Protein AF-A0A7W7ZKZ7-F1 (afdb_monomer_lite)

Foldseek 3Di:
DADEQEDDDDDDPDPPDDDDDDVVQLVVDDVSCSNVQSVCVVVVHGDDPPHHYPVCVVVVVVVVCVVCVVVPPDPVVPVPD

Radius of gyration: 16.87 Å; chains: 1; bounding box: 32×32×44 Å

Organism: NCBI:txid474949

Secondary structure (DSSP, 8-state):
---EE-------SSTTPPP---HHHHTTS-GGGHHHHHHHHHTT----S--EETT-HHHHHHHHHHHHGGGSS--TTSS--

pLDDT: mean 85.06, std 13.92, range [38.38, 96.88]

Sequence (81 aa):
MKAIYERDTLNPTIPGTTLDVDSEKLAKFRAPCQFVAYDISLGDRSMTPDLYGDDQPARVDALYKRAFDWLGPSPISLLDK

Structure (mmCIF, N/CA/C/O backbone):
data_AF-A0A7W7ZKZ7-F1
#
_entry.id   AF-A0A7W7ZKZ7-F1
#
loop_
_atom_site.group_PDB
_atom_site.id
_atom_site.type_symbol
_atom_site.label_atom_id
_atom_site.label_alt_id
_atom_site.label_comp_id
_atom_site.label_asym_id
_atom_site.label_entity_id
_atom_site.label_seq_id
_atom_site.pdbx_PDB_ins_code
_atom_site.Cartn_x
_atom_site.Cartn_y
_atom_site.Cartn_z
_atom_site.occupancy
_atom_site.B_iso_or_equiv
_atom_site.auth_seq_id
_atom_site.auth_comp_id
_atom_site.auth_asym_id
_atom_site.auth_atom_id
_atom_site.pdbx_PDB_model_num
ATOM 1 N N . MET A 1 1 ? -3.232 -7.839 -13.249 1.00 49.47 1 MET A N 1
ATOM 2 C CA . MET A 1 1 ? -3.112 -6.377 -13.448 1.00 49.47 1 MET A CA 1
ATOM 3 C C . MET A 1 1 ? -1.639 -6.010 -13.322 1.00 49.47 1 MET A C 1
ATOM 5 O O . MET A 1 1 ? -1.015 -6.513 -12.400 1.00 49.47 1 MET A O 1
ATOM 9 N N . LYS A 1 2 ? -1.059 -5.237 -14.250 1.00 68.50 2 LYS A N 1
ATOM 10 C CA . LYS A 1 2 ? 0.313 -4.714 -14.115 1.00 68.50 2 LYS A CA 1
ATOM 11 C C . LYS A 1 2 ? 0.202 -3.235 -13.764 1.00 68.50 2 LYS A C 1
ATOM 13 O O . LYS A 1 2 ? 0.044 -2.414 -14.657 1.00 68.50 2 LYS A O 1
ATOM 18 N N . ALA A 1 3 ? 0.177 -2.944 -12.473 1.00 78.56 3 ALA A N 1
ATOM 19 C CA . ALA A 1 3 ? 0.209 -1.591 -11.938 1.00 78.56 3 ALA A CA 1
ATOM 20 C C . ALA A 1 3 ? 1.473 -1.444 -11.088 1.00 78.56 3 ALA A C 1
ATOM 22 O O . ALA A 1 3 ? 1.939 -2.432 -10.513 1.00 78.56 3 ALA A O 1
ATOM 23 N N . ILE A 1 4 ? 2.014 -0.231 -11.045 1.00 85.12 4 ILE A N 1
ATOM 24 C CA . ILE A 1 4 ? 3.090 0.153 -10.134 1.00 85.12 4 ILE A CA 1
ATOM 25 C C . ILE A 1 4 ? 2.421 0.936 -9.010 1.00 85.12 4 ILE A C 1
ATOM 27 O O . ILE A 1 4 ? 1.670 1.874 -9.275 1.00 85.12 4 ILE A O 1
ATOM 31 N N . TYR A 1 5 ? 2.633 0.502 -7.772 1.00 86.06 5 TYR A N 1
ATOM 32 C CA . TYR A 1 5 ? 2.114 1.200 -6.604 1.00 86.06 5 TYR A CA 1
ATOM 33 C C . TYR A 1 5 ? 3.157 2.201 -6.099 1.00 86.06 5 TYR A C 1
ATOM 35 O O . TYR A 1 5 ? 4.251 1.802 -5.710 1.00 86.06 5 TYR A O 1
ATOM 43 N N . GLU A 1 6 ? 2.812 3.487 -6.140 1.00 79.44 6 GLU A N 1
ATOM 44 C CA . GLU A 1 6 ? 3.718 4.602 -5.797 1.00 79.44 6 GLU A CA 1
ATOM 45 C C . GLU A 1 6 ? 3.195 5.455 -4.634 1.00 79.44 6 GLU A C 1
ATOM 47 O O . GLU A 1 6 ? 3.949 6.145 -3.958 1.00 79.44 6 GLU A O 1
ATOM 52 N N . ARG A 1 7 ? 1.879 5.442 -4.399 1.00 81.69 7 ARG A N 1
ATOM 53 C CA . ARG A 1 7 ? 1.244 6.193 -3.319 1.00 81.69 7 ARG A CA 1
ATOM 54 C C . ARG A 1 7 ? 0.165 5.352 -2.671 1.00 81.69 7 ARG A C 1
ATOM 56 O O . ARG A 1 7 ? -0.783 4.937 -3.333 1.00 81.69 7 ARG A O 1
ATOM 63 N N . ASP A 1 8 ? 0.282 5.204 -1.362 1.00 87.50 8 ASP A N 1
ATOM 64 C CA . ASP A 1 8 ? -0.629 4.406 -0.560 1.00 87.50 8 ASP A CA 1
ATOM 65 C C . ASP A 1 8 ? -1.030 5.196 0.689 1.00 87.50 8 ASP A C 1
ATOM 67 O O . ASP A 1 8 ? -0.297 5.304 1.667 1.00 87.50 8 ASP A O 1
ATOM 71 N N . THR A 1 9 ? -2.184 5.860 0.607 1.00 90.25 9 THR A N 1
ATOM 72 C CA . THR A 1 9 ? -2.718 6.708 1.681 1.00 90.25 9 THR A CA 1
ATOM 73 C C . THR A 1 9 ? -4.207 6.457 1.845 1.00 90.25 9 THR A C 1
ATOM 75 O O . THR A 1 9 ? -4.937 6.520 0.854 1.00 90.25 9 THR A O 1
ATOM 78 N N . LEU A 1 10 ? -4.666 6.267 3.082 1.00 90.62 10 LEU A N 1
ATOM 79 C CA . LEU A 1 10 ? -6.084 6.159 3.422 1.00 90.62 10 LEU A CA 1
ATOM 80 C C . LEU A 1 10 ? -6.579 7.478 4.030 1.00 90.62 10 LEU A C 1
ATOM 82 O O . LEU A 1 10 ? -6.040 7.936 5.034 1.00 90.62 10 LEU A O 1
ATOM 86 N N . ASN A 1 11 ? -7.594 8.096 3.422 1.00 91.88 11 ASN A N 1
ATOM 87 C CA . ASN A 1 11 ? -8.147 9.374 3.879 1.00 91.88 11 ASN A CA 1
ATOM 88 C C . ASN A 1 11 ? -9.658 9.250 4.116 1.00 91.88 11 ASN A C 1
ATOM 90 O O . ASN A 1 11 ? -10.354 8.716 3.246 1.00 91.88 11 ASN A O 1
ATOM 94 N N . PRO A 1 12 ? -10.193 9.762 5.239 1.00 93.50 12 PRO A N 1
ATOM 95 C CA . PRO A 1 12 ? -11.631 9.792 5.457 1.00 93.50 12 PRO A CA 1
ATOM 96 C C . PRO A 1 12 ? -12.293 10.762 4.474 1.00 93.50 12 PRO A C 1
ATOM 98 O O . PRO A 1 12 ? -11.842 11.891 4.291 1.00 93.50 12 PRO A O 1
ATOM 101 N N . THR A 1 13 ? -13.392 10.337 3.853 1.00 94.81 13 THR A N 1
ATOM 102 C CA . THR A 1 13 ? -14.175 11.206 2.957 1.00 94.81 13 THR A CA 1
ATOM 103 C C . THR A 1 13 ? -14.993 12.240 3.731 1.00 94.81 13 THR A C 1
ATOM 105 O O . THR A 1 13 ? -15.218 13.342 3.238 1.00 94.81 13 THR A O 1
ATOM 108 N N . ILE A 1 14 ? -15.443 11.896 4.940 1.00 95.88 14 ILE A N 1
ATOM 109 C CA . ILE A 1 14 ? -16.233 12.781 5.799 1.00 95.88 14 ILE A CA 1
ATOM 110 C C . ILE A 1 14 ? -15.278 13.503 6.765 1.00 95.88 14 ILE A C 1
ATOM 112 O O . ILE A 1 14 ? -14.564 12.843 7.527 1.00 95.88 14 ILE A O 1
ATOM 116 N N . PRO A 1 15 ? -15.237 14.849 6.762 1.00 94.56 15 PRO A N 1
ATOM 117 C CA . PRO A 1 15 ? -14.416 15.602 7.703 1.00 94.56 15 PRO A CA 1
ATOM 118 C C . PRO A 1 15 ? -14.779 15.296 9.159 1.00 94.56 15 PRO A C 1
ATOM 12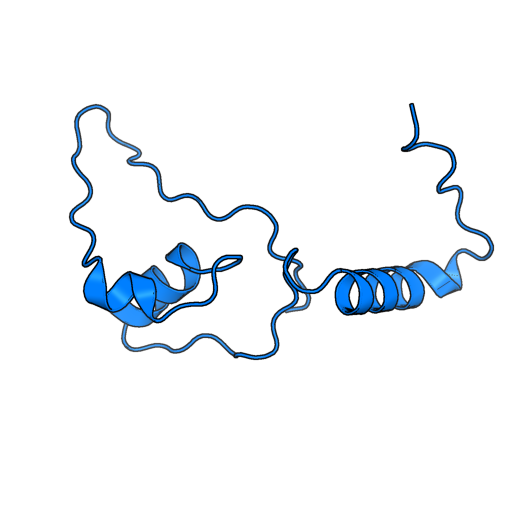0 O O . PRO A 1 15 ? -15.952 15.204 9.513 1.00 94.56 15 PRO A O 1
ATOM 123 N N . GLY A 1 16 ? -13.763 15.165 10.010 1.00 95.06 16 GLY A N 1
ATOM 124 C CA . GLY A 1 16 ? -13.941 14.828 11.425 1.00 95.06 16 GLY A CA 1
ATOM 125 C C . GLY A 1 16 ? -14.129 13.334 11.703 1.00 95.06 16 GLY A C 1
ATOM 126 O O . GLY A 1 16 ? -14.157 12.944 12.866 1.00 95.06 16 GLY A O 1
ATOM 127 N N . THR A 1 17 ? -14.210 12.483 10.676 1.00 96.88 17 THR A N 1
ATOM 128 C CA . THR A 1 17 ? -14.195 11.030 10.868 1.00 96.88 17 THR A CA 1
ATOM 129 C C . THR A 1 17 ? -12.804 10.555 11.273 1.00 96.88 17 THR A C 1
ATOM 131 O O . THR A 1 17 ? -11.822 10.786 10.568 1.00 96.88 17 THR A O 1
ATOM 134 N N . THR A 1 18 ? -12.735 9.831 12.388 1.00 94.31 18 THR A N 1
ATOM 135 C CA . THR A 1 18 ? -11.564 9.039 12.769 1.00 94.31 18 THR A CA 1
ATOM 136 C C . THR A 1 18 ? -11.646 7.676 12.093 1.00 94.31 18 THR A C 1
ATOM 138 O O . THR A 1 18 ? -12.656 6.986 12.210 1.00 94.31 18 THR A O 1
ATOM 141 N N . LEU A 1 19 ? -10.590 7.295 11.377 1.00 91.38 19 LEU A N 1
ATOM 142 C CA . LEU A 1 19 ? -10.457 5.948 10.832 1.00 91.38 19 LEU A CA 1
ATOM 143 C C . LEU A 1 19 ? -9.911 5.027 11.924 1.00 91.38 19 LEU A C 1
ATOM 145 O O . LEU A 1 19 ? -8.822 5.274 12.439 1.00 91.38 19 LEU A O 1
ATOM 149 N N . ASP A 1 20 ? -10.662 3.984 12.262 1.00 92.38 20 ASP A N 1
ATOM 150 C CA . ASP A 1 20 ? -10.197 2.930 13.160 1.00 92.38 20 ASP A CA 1
ATOM 151 C C . ASP A 1 20 ? -9.409 1.898 12.346 1.00 92.38 20 ASP A C 1
ATOM 153 O O . ASP A 1 20 ? -9.981 1.114 11.586 1.00 92.38 20 ASP A O 1
ATOM 157 N N . VAL A 1 21 ? -8.081 1.973 12.426 1.00 93.44 21 VAL A N 1
ATOM 158 C CA . VAL A 1 21 ? -7.166 1.105 11.681 1.00 93.44 21 VAL A CA 1
ATOM 159 C C . VAL A 1 21 ? -6.379 0.261 12.671 1.00 93.44 21 VAL A C 1
ATOM 161 O O . VAL A 1 21 ? -5.609 0.784 13.475 1.00 93.44 21 VAL A O 1
ATOM 164 N N . ASP A 1 22 ? -6.528 -1.056 12.561 1.00 95.31 22 ASP A N 1
ATOM 165 C CA . ASP A 1 22 ? -5.711 -2.027 13.292 1.00 95.31 22 ASP A CA 1
ATOM 166 C C . ASP A 1 22 ? -4.255 -1.953 12.804 1.00 95.31 22 ASP A C 1
ATOM 168 O O . ASP A 1 22 ? -3.896 -2.479 11.743 1.00 95.31 22 ASP A O 1
ATOM 172 N N . SER A 1 23 ? -3.417 -1.273 13.587 1.00 93.88 23 SER A N 1
ATOM 173 C CA . SER A 1 23 ? -2.011 -1.019 13.276 1.00 93.88 23 SER A CA 1
ATOM 174 C C . SER A 1 23 ? -1.156 -2.287 13.293 1.00 93.88 23 SER A C 1
ATOM 176 O O . SER A 1 23 ? -0.227 -2.405 12.490 1.00 93.88 23 SER A O 1
ATOM 178 N N . GLU A 1 24 ? -1.484 -3.265 14.141 1.00 96.19 24 GLU A N 1
ATOM 179 C CA . GLU A 1 24 ? -0.765 -4.540 14.215 1.00 96.19 24 GLU A CA 1
ATOM 180 C C . GLU A 1 24 ? -1.020 -5.388 12.969 1.00 96.19 24 GLU A C 1
ATOM 182 O O . GLU A 1 24 ? -0.107 -6.033 12.440 1.00 96.19 24 GLU A O 1
ATOM 187 N N . LYS A 1 25 ? -2.256 -5.380 12.459 1.00 94.31 25 LYS A N 1
ATOM 188 C CA . LYS A 1 25 ? -2.586 -6.021 11.183 1.00 94.31 25 LYS A CA 1
ATOM 189 C C . LYS A 1 25 ? -1.977 -5.256 10.007 1.00 94.31 25 LYS A C 1
ATOM 191 O O . LYS A 1 25 ? -1.410 -5.891 9.119 1.00 94.31 25 LYS A O 1
ATOM 196 N N . LEU A 1 26 ? -2.035 -3.923 10.013 1.00 93.62 26 LEU A N 1
ATOM 197 C CA . LEU A 1 26 ? -1.487 -3.063 8.956 1.00 93.62 26 LEU A CA 1
ATOM 198 C C . LEU A 1 26 ? 0.027 -3.258 8.760 1.00 93.62 26 LEU A C 1
ATOM 200 O O . LEU A 1 26 ? 0.506 -3.333 7.626 1.00 93.62 26 LEU A O 1
ATOM 204 N N . ALA A 1 27 ? 0.784 -3.401 9.852 1.00 94.25 27 ALA A N 1
ATOM 205 C CA . ALA A 1 27 ? 2.241 -3.567 9.829 1.00 94.25 27 ALA A CA 1
ATOM 206 C C . ALA A 1 27 ? 2.723 -4.841 9.107 1.00 94.25 27 ALA A C 1
ATOM 208 O O . ALA A 1 27 ? 3.905 -4.962 8.792 1.00 94.25 27 ALA A O 1
ATOM 209 N N . LYS A 1 28 ? 1.825 -5.793 8.823 1.00 93.38 28 LYS A N 1
ATOM 210 C CA . LYS A 1 28 ? 2.146 -7.046 8.120 1.00 93.38 28 LYS A CA 1
ATOM 211 C C . LYS A 1 28 ? 2.221 -6.882 6.599 1.00 93.38 28 LYS A C 1
ATOM 213 O O . LYS A 1 28 ? 2.683 -7.799 5.921 1.00 93.38 28 LYS A O 1
ATOM 218 N N . PHE A 1 29 ? 1.754 -5.759 6.053 1.00 92.00 29 PHE A N 1
ATOM 219 C CA . PHE A 1 29 ? 1.708 -5.522 4.610 1.00 92.00 29 PHE A CA 1
ATOM 220 C C . PHE A 1 29 ? 2.880 -4.662 4.120 1.00 92.00 29 PHE A C 1
ATOM 222 O O . PHE A 1 29 ? 3.418 -3.833 4.851 1.00 92.00 29 PHE A O 1
ATOM 229 N N . ARG A 1 30 ? 3.278 -4.864 2.856 1.00 91.31 30 ARG A N 1
ATOM 230 C CA . ARG A 1 30 ? 4.397 -4.151 2.220 1.00 91.31 30 ARG A CA 1
ATOM 231 C C . ARG A 1 30 ? 4.031 -2.681 1.989 1.00 91.31 30 ARG A C 1
ATOM 233 O O . ARG A 1 30 ? 2.972 -2.415 1.429 1.00 91.31 30 ARG A O 1
ATOM 240 N N . ALA A 1 31 ? 4.930 -1.765 2.353 1.00 90.00 31 ALA A N 1
ATOM 241 C CA . ALA A 1 31 ? 4.692 -0.316 2.380 1.00 90.00 31 ALA A CA 1
ATOM 242 C C . ALA A 1 31 ? 4.062 0.299 1.108 1.00 90.00 31 ALA A C 1
ATOM 244 O O . ALA A 1 31 ? 3.123 1.073 1.264 1.00 90.00 31 ALA A O 1
ATOM 245 N N . PRO A 1 32 ? 4.467 -0.056 -0.131 1.00 90.44 32 PRO A N 1
ATOM 246 C CA . PRO A 1 32 ? 3.900 0.566 -1.334 1.00 90.44 32 PRO A CA 1
ATOM 247 C C . PRO A 1 32 ? 2.410 0.271 -1.541 1.00 90.44 32 PRO A C 1
ATOM 249 O O . PRO A 1 32 ? 1.752 0.914 -2.345 1.00 90.44 32 PRO A O 1
ATOM 252 N N . CYS A 1 33 ? 1.879 -0.754 -0.877 1.00 90.44 33 CYS A N 1
ATOM 253 C CA . CYS A 1 33 ? 0.529 -1.273 -1.077 1.00 90.44 33 CYS A CA 1
ATOM 254 C C . CYS A 1 33 ? -0.117 -1.699 0.253 1.00 90.44 33 CYS A C 1
ATOM 256 O O . CYS A 1 33 ? -0.910 -2.641 0.299 1.00 90.44 33 CYS A O 1
ATOM 258 N N . GLN A 1 34 ? 0.284 -1.067 1.349 1.00 92.25 34 GLN A N 1
ATOM 259 C CA . GLN A 1 34 ? -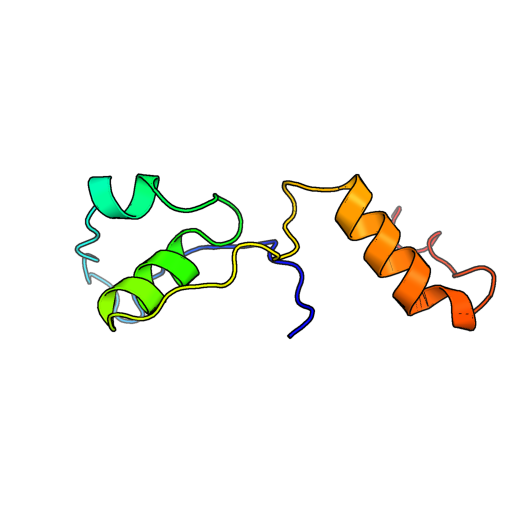0.055 -1.440 2.712 1.00 92.25 34 GLN A CA 1
ATOM 260 C C . GLN A 1 34 ? -1.554 -1.272 3.015 1.00 92.25 34 GLN A C 1
ATOM 262 O O . GLN A 1 34 ? -2.194 -2.227 3.455 1.00 92.25 34 GLN A O 1
ATOM 267 N N . PHE A 1 35 ? -2.132 -0.102 2.750 1.00 93.25 35 PHE A N 1
ATOM 268 C CA . PHE A 1 35 ? -3.539 0.218 2.991 1.00 93.25 35 PHE A CA 1
ATOM 269 C C . PHE A 1 35 ? -4.468 -0.516 2.029 1.00 93.25 35 PHE A C 1
ATOM 271 O O . PHE A 1 35 ? -5.500 -1.025 2.463 1.00 93.25 35 PHE A O 1
ATOM 278 N N . VAL A 1 36 ? -4.103 -0.641 0.749 1.00 90.44 36 VAL A N 1
ATOM 279 C CA . VAL A 1 36 ? -4.901 -1.449 -0.191 1.00 90.44 36 VAL A CA 1
ATOM 280 C C . VAL A 1 36 ? -4.906 -2.933 0.196 1.00 90.44 36 VAL A C 1
ATOM 282 O O . VAL A 1 36 ? -5.954 -3.574 0.156 1.00 90.44 36 VAL A O 1
ATOM 285 N N . ALA A 1 37 ? -3.770 -3.493 0.629 1.00 91.81 37 ALA A N 1
ATOM 286 C CA . ALA A 1 37 ? -3.719 -4.875 1.105 1.00 91.81 37 ALA A CA 1
ATOM 287 C C . ALA A 1 37 ? -4.511 -5.058 2.404 1.00 91.81 37 ALA A C 1
ATOM 289 O O . ALA A 1 37 ? -5.200 -6.068 2.565 1.00 91.81 37 ALA A O 1
ATOM 290 N N . TYR A 1 38 ? -4.445 -4.073 3.301 1.00 93.38 38 TYR A N 1
ATOM 291 C CA . TYR A 1 38 ? -5.233 -4.046 4.524 1.00 93.38 38 TYR A CA 1
ATOM 292 C C . TYR A 1 38 ? -6.735 -4.077 4.227 1.00 93.38 38 TYR A C 1
ATOM 294 O O . TYR A 1 38 ? -7.407 -4.979 4.723 1.00 93.38 38 TYR A O 1
ATOM 302 N N . ASP A 1 39 ? -7.242 -3.194 3.364 1.00 92.38 39 ASP A N 1
ATOM 303 C CA . ASP A 1 39 ? -8.656 -3.156 2.960 1.00 92.38 39 ASP A CA 1
ATOM 304 C C . ASP A 1 39 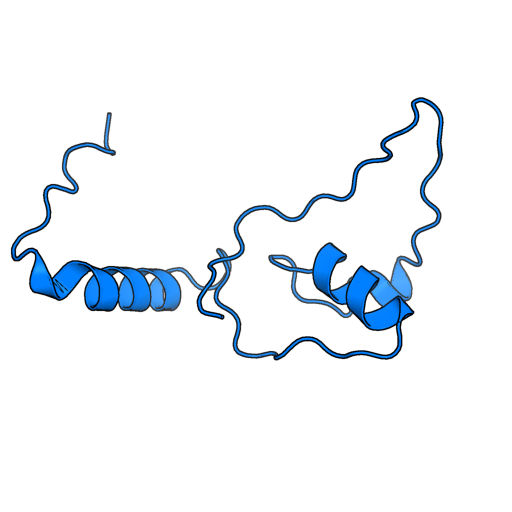? -9.122 -4.489 2.350 1.00 92.38 39 ASP A C 1
ATOM 306 O O . ASP A 1 39 ? -10.115 -5.079 2.782 1.00 92.38 39 ASP A O 1
ATOM 310 N N . ILE A 1 40 ? -8.337 -5.048 1.423 1.00 92.12 40 ILE A N 1
ATOM 311 C CA . ILE A 1 40 ? -8.617 -6.359 0.817 1.00 92.12 40 ILE A CA 1
ATOM 312 C C . ILE A 1 40 ? -8.712 -7.454 1.894 1.00 92.12 40 ILE A C 1
ATOM 314 O O . ILE A 1 40 ? -9.610 -8.302 1.834 1.00 92.12 40 ILE A O 1
ATOM 318 N N . SER A 1 41 ? -7.831 -7.410 2.898 1.00 93.38 41 SER A N 1
ATOM 319 C CA . SER A 1 41 ? -7.788 -8.376 4.002 1.00 93.38 41 SER A CA 1
ATOM 320 C C . SER A 1 41 ? -8.937 -8.255 5.006 1.00 93.38 41 SER A C 1
ATOM 322 O O . SER A 1 41 ? -9.090 -9.140 5.849 1.00 93.38 41 SER A O 1
ATOM 324 N N . LEU A 1 42 ? -9.706 -7.162 4.988 1.00 92.75 42 LEU A N 1
ATOM 325 C CA . LEU A 1 42 ? -10.928 -7.034 5.793 1.00 92.75 42 LEU A CA 1
ATOM 326 C C . LEU A 1 42 ? -12.090 -7.821 5.179 1.00 92.75 42 LEU A C 1
ATOM 328 O O . LEU A 1 42 ? -12.997 -8.224 5.896 1.00 92.75 42 LEU A O 1
ATOM 332 N N . GLY A 1 43 ? -12.049 -8.066 3.868 1.00 92.88 43 GLY A N 1
ATOM 333 C CA . GLY A 1 43 ? -13.021 -8.898 3.157 1.00 92.88 43 GLY A CA 1
ATOM 334 C C . GLY A 1 43 ? -12.549 -10.333 2.922 1.00 92.88 43 GLY A C 1
ATOM 335 O O . GLY A 1 43 ? -12.915 -10.898 1.894 1.00 92.88 43 GLY A O 1
ATOM 336 N N . ASP A 1 44 ? -11.676 -10.868 3.784 1.00 89.62 44 ASP A N 1
ATOM 337 C CA . ASP A 1 44 ? -11.110 -12.230 3.717 1.00 89.62 44 ASP A CA 1
ATOM 338 C C . ASP A 1 44 ? -10.445 -12.600 2.377 1.00 89.62 44 ASP A C 1
ATOM 340 O O . ASP A 1 44 ? -10.333 -13.769 1.999 1.00 89.62 44 ASP A O 1
ATOM 344 N N . ARG A 1 45 ? -9.969 -11.595 1.636 1.00 90.12 45 ARG A N 1
ATOM 345 C CA . ARG A 1 45 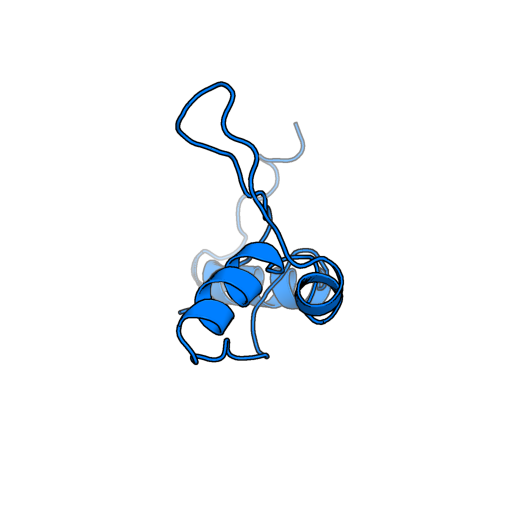? -9.215 -11.769 0.389 1.00 90.12 45 ARG A CA 1
ATOM 346 C C . ARG A 1 45 ? -7.734 -11.507 0.633 1.00 90.12 45 ARG A C 1
ATOM 348 O O . ARG A 1 45 ? -7.348 -10.835 1.587 1.00 90.12 45 ARG A O 1
ATOM 355 N N . SER A 1 46 ? -6.892 -12.021 -0.257 1.00 87.75 46 SER A N 1
ATOM 356 C CA . SER A 1 46 ? -5.450 -11.790 -0.223 1.00 87.75 46 SER A CA 1
ATOM 357 C C . SER A 1 46 ? -4.973 -11.104 -1.496 1.00 87.75 46 SER A C 1
ATOM 359 O O . SER A 1 46 ? -5.469 -11.349 -2.598 1.00 87.75 46 SER A O 1
ATOM 361 N N . MET A 1 47 ? -3.995 -10.217 -1.334 1.00 82.69 47 MET A N 1
ATOM 362 C CA . MET A 1 47 ? -3.321 -9.579 -2.453 1.00 82.69 47 MET A CA 1
ATOM 363 C C . MET A 1 47 ? -2.176 -10.471 -2.940 1.00 82.69 47 MET A C 1
ATOM 365 O O . MET A 1 47 ? -1.482 -11.104 -2.144 1.00 82.69 47 MET A O 1
ATOM 369 N N . THR A 1 48 ? -1.965 -10.536 -4.253 1.00 81.38 48 THR A N 1
ATOM 370 C CA . THR A 1 48 ? -0.826 -11.273 -4.810 1.00 81.38 48 THR A CA 1
ATOM 371 C C . THR A 1 48 ? 0.485 -10.599 -4.378 1.00 81.38 48 THR A C 1
ATOM 373 O O . THR A 1 48 ? 0.588 -9.380 -4.485 1.00 81.38 48 THR A O 1
ATOM 376 N N . PRO A 1 49 ? 1.505 -11.351 -3.928 1.00 73.44 49 PRO A N 1
ATOM 377 C CA . PRO A 1 49 ? 2.771 -10.765 -3.473 1.00 73.44 49 PRO A CA 1
ATOM 378 C C . PRO A 1 49 ? 3.634 -10.206 -4.618 1.00 73.44 49 PRO A C 1
ATOM 380 O O . PRO A 1 49 ? 4.537 -9.405 -4.390 1.00 73.44 49 PRO A O 1
ATOM 383 N N . ASP A 1 50 ? 3.353 -10.596 -5.864 1.00 82.69 50 ASP A N 1
ATOM 384 C CA . ASP A 1 50 ? 4.166 -10.287 -7.045 1.00 82.69 50 ASP A CA 1
ATOM 385 C C . ASP A 1 50 ? 3.895 -8.898 -7.667 1.00 82.69 50 ASP A C 1
ATOM 387 O O . ASP A 1 50 ? 3.938 -8.710 -8.883 1.00 82.69 50 ASP A O 1
ATOM 391 N N . LEU A 1 51 ? 3.597 -7.900 -6.836 1.00 87.56 51 LEU A N 1
ATOM 392 C CA . LEU A 1 51 ? 3.269 -6.548 -7.291 1.00 87.56 51 LEU A CA 1
ATOM 393 C C . LEU A 1 51 ? 4.504 -5.658 -7.402 1.00 87.56 51 LEU A C 1
ATOM 395 O O . LEU A 1 51 ? 5.416 -5.734 -6.571 1.00 87.56 51 LEU A O 1
ATOM 399 N N . TYR A 1 52 ? 4.493 -4.780 -8.402 1.00 91.06 52 TYR A N 1
ATOM 400 C CA . TYR A 1 52 ? 5.483 -3.721 -8.562 1.00 91.06 52 TYR A CA 1
ATOM 401 C C . TYR A 1 52 ? 5.205 -2.594 -7.567 1.00 91.06 52 TYR A C 1
ATOM 403 O O . TYR A 1 52 ? 4.049 -2.238 -7.336 1.00 91.06 52 TYR A O 1
ATOM 411 N N . GLY A 1 53 ? 6.263 -2.049 -6.984 1.00 89.94 53 GLY A N 1
ATOM 412 C CA . GLY A 1 53 ? 6.209 -0.918 -6.068 1.00 89.94 53 GLY A CA 1
ATOM 413 C C . GLY A 1 53 ? 7.460 -0.064 -6.213 1.00 89.94 53 GLY A C 1
ATOM 414 O O . GLY A 1 53 ? 8.466 -0.522 -6.763 1.00 89.94 53 GLY A O 1
ATOM 415 N N . ASP A 1 54 ? 7.378 1.166 -5.727 1.00 87.75 54 ASP A N 1
ATOM 416 C CA . ASP A 1 54 ? 8.503 2.103 -5.624 1.00 87.75 54 ASP A CA 1
ATOM 417 C C . ASP A 1 54 ? 9.678 1.557 -4.786 1.00 87.75 54 ASP A C 1
ATOM 419 O O . ASP A 1 54 ? 10.831 1.915 -5.017 1.00 87.75 54 ASP A O 1
ATOM 423 N N . ASP A 1 55 ? 9.412 0.597 -3.897 1.00 91.12 55 ASP A N 1
ATOM 424 C CA . ASP A 1 55 ? 10.405 -0.182 -3.150 1.00 91.12 55 ASP A CA 1
ATOM 425 C C . ASP A 1 55 ? 11.301 -1.097 -4.013 1.00 91.12 55 ASP A C 1
ATOM 427 O O . ASP A 1 55 ? 12.278 -1.660 -3.514 1.00 91.12 55 ASP A O 1
ATOM 431 N N . GLN A 1 56 ? 10.996 -1.262 -5.305 1.00 91.75 56 GLN A N 1
ATOM 432 C CA . GLN A 1 56 ? 11.718 -2.137 -6.237 1.00 91.75 56 GLN A CA 1
ATOM 433 C C . GLN A 1 56 ? 12.128 -1.398 -7.528 1.00 91.75 56 GLN A C 1
ATOM 435 O O . GLN A 1 56 ? 11.717 -1.810 -8.622 1.00 91.75 56 GLN A O 1
ATOM 440 N N . PRO A 1 57 ? 12.980 -0.357 -7.456 1.00 91.50 57 PRO A N 1
ATOM 441 C CA . PRO A 1 57 ? 13.277 0.524 -8.590 1.00 91.50 57 PRO A CA 1
ATOM 442 C C . PRO A 1 57 ? 13.800 -0.233 -9.818 1.00 91.50 57 PRO A C 1
ATOM 444 O O . PRO A 1 57 ? 13.228 -0.123 -10.893 1.00 91.50 57 PRO A O 1
ATOM 447 N N . ALA A 1 58 ? 14.772 -1.137 -9.656 1.00 93.88 58 ALA A N 1
ATOM 448 C CA . ALA A 1 58 ? 15.308 -1.919 -10.778 1.00 93.88 58 ALA A CA 1
ATOM 449 C C . ALA A 1 58 ? 14.251 -2.803 -11.474 1.00 93.88 58 ALA A C 1
ATOM 451 O O . ALA A 1 58 ? 14.296 -3.029 -12.685 1.00 93.88 58 ALA A O 1
ATOM 452 N N . ARG A 1 59 ? 13.285 -3.325 -10.709 1.00 92.25 59 ARG A N 1
ATOM 453 C CA . ARG A 1 59 ? 12.206 -4.168 -11.237 1.00 92.25 59 ARG A CA 1
ATOM 454 C C . ARG A 1 59 ? 11.166 -3.322 -11.977 1.00 92.25 59 ARG A C 1
ATOM 456 O O . ARG A 1 59 ? 10.644 -3.763 -13.003 1.00 92.25 59 ARG A O 1
ATOM 463 N N . VAL A 1 60 ? 10.879 -2.127 -11.462 1.00 91.94 60 VAL A N 1
ATOM 464 C CA . VAL A 1 60 ? 10.018 -1.118 -12.092 1.00 91.94 60 VAL A CA 1
ATOM 465 C C . VAL A 1 60 ? 10.651 -0.598 -13.385 1.00 91.94 60 VAL A C 1
ATOM 467 O O . VAL A 1 60 ? 9.990 -0.603 -14.421 1.00 91.94 60 VAL A O 1
ATOM 470 N N . ASP A 1 61 ? 11.945 -0.285 -13.378 1.00 91.62 61 ASP A N 1
ATOM 471 C CA . ASP A 1 61 ? 12.692 0.142 -14.566 1.00 91.62 61 ASP A CA 1
ATOM 472 C C . ASP A 1 61 ? 12.675 -0.928 -15.657 1.00 91.62 61 ASP A C 1
ATOM 474 O O . ASP A 1 61 ? 12.416 -0.638 -16.824 1.00 91.62 61 ASP A O 1
ATOM 478 N N . ALA A 1 62 ? 12.880 -2.197 -15.290 1.00 91.88 62 ALA A N 1
ATOM 479 C CA . ALA A 1 62 ? 12.789 -3.309 -16.232 1.00 91.88 62 ALA A CA 1
ATOM 480 C C . ALA A 1 62 ? 11.375 -3.460 -16.824 1.00 91.88 62 ALA A C 1
ATOM 482 O O . ALA A 1 62 ? 11.230 -3.786 -18.007 1.00 91.88 62 ALA A O 1
ATOM 483 N N . LEU A 1 63 ? 10.328 -3.217 -16.023 1.00 91.12 63 LEU A N 1
ATOM 484 C CA . LEU A 1 63 ? 8.946 -3.198 -16.502 1.00 91.12 63 LEU A CA 1
ATOM 485 C C . LEU A 1 63 ? 8.728 -2.059 -17.500 1.00 91.12 63 LEU A C 1
ATOM 487 O O . LEU A 1 63 ? 8.197 -2.319 -18.581 1.00 91.12 63 LEU A O 1
ATOM 491 N N . TYR A 1 64 ? 9.152 -0.839 -17.163 1.00 89.19 64 TYR A N 1
ATOM 492 C CA . TYR A 1 64 ? 9.054 0.322 -18.046 1.00 89.19 64 TYR A CA 1
ATOM 493 C C . TYR A 1 64 ? 9.825 0.094 -19.340 1.00 89.19 64 TYR A C 1
ATOM 495 O O . TYR A 1 64 ? 9.244 0.198 -20.417 1.00 89.19 64 TYR A O 1
ATOM 503 N N . LYS A 1 65 ? 11.089 -0.328 -19.260 1.00 90.25 65 LYS A N 1
ATOM 504 C CA . LYS A 1 65 ? 11.895 -0.660 -20.436 1.00 90.25 65 LYS A CA 1
ATOM 505 C C . LYS A 1 65 ? 11.152 -1.640 -21.342 1.00 90.25 65 LYS A C 1
ATOM 507 O O . LYS A 1 65 ? 10.915 -1.344 -22.505 1.00 90.25 65 LYS A O 1
ATOM 512 N N . ARG A 1 66 ? 10.683 -2.767 -20.799 1.00 89.62 66 ARG A N 1
ATOM 513 C CA . ARG A 1 66 ? 9.942 -3.765 -21.583 1.00 89.62 66 ARG A CA 1
ATOM 514 C C . ARG A 1 66 ? 8.647 -3.206 -22.184 1.00 89.62 66 ARG A C 1
ATOM 516 O O . ARG A 1 66 ? 8.281 -3.588 -23.292 1.00 89.62 66 ARG A O 1
ATOM 523 N N . ALA A 1 67 ? 7.925 -2.361 -21.450 1.00 89.38 67 ALA A N 1
ATOM 524 C CA . ALA A 1 67 ? 6.666 -1.773 -21.906 1.00 89.38 67 ALA A CA 1
ATOM 525 C C . ALA A 1 67 ? 6.866 -0.751 -23.035 1.00 89.38 67 ALA A C 1
ATOM 527 O O . ALA A 1 67 ? 6.003 -0.635 -23.904 1.00 89.38 67 ALA A O 1
ATOM 528 N N . PHE A 1 68 ? 7.999 -0.046 -23.034 1.00 88.31 68 PHE A N 1
ATOM 529 C CA . PHE A 1 68 ? 8.320 1.023 -23.978 1.00 88.31 68 PHE A CA 1
ATOM 530 C C . PHE A 1 68 ? 9.364 0.62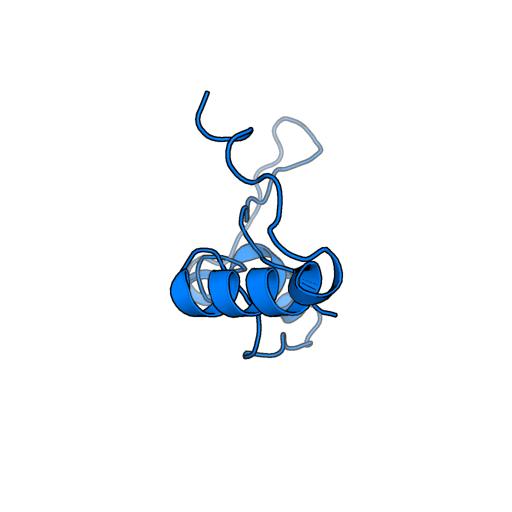1 -25.040 1.00 88.31 68 PHE A C 1
ATOM 532 O O . PHE A 1 68 ? 9.622 1.405 -25.944 1.00 88.31 68 PHE A O 1
ATOM 539 N N . ASP A 1 69 ? 9.904 -0.606 -25.009 1.00 88.19 69 ASP A N 1
ATOM 540 C CA . ASP A 1 69 ? 10.925 -1.104 -25.956 1.00 88.19 69 ASP A CA 1
ATOM 541 C C . ASP A 1 69 ? 10.496 -0.988 -27.434 1.00 88.19 69 ASP A C 1
ATOM 543 O O . ASP A 1 69 ? 11.333 -0.832 -28.321 1.00 88.19 69 ASP A O 1
ATOM 547 N N . TRP A 1 70 ? 9.190 -1.034 -27.717 1.00 87.19 70 TRP A N 1
ATOM 548 C CA . TRP A 1 70 ? 8.648 -0.903 -29.074 1.00 87.19 70 TRP A CA 1
ATOM 549 C C . TRP A 1 70 ? 8.750 0.517 -29.652 1.00 87.19 70 TRP A C 1
ATOM 551 O O . TRP A 1 70 ? 8.682 0.673 -30.870 1.00 87.19 70 TRP A O 1
ATOM 561 N N . LEU A 1 71 ? 8.920 1.546 -28.814 1.00 87.06 71 LEU A N 1
ATOM 562 C CA . LEU A 1 71 ? 9.036 2.946 -29.247 1.00 87.06 71 LEU A CA 1
ATOM 563 C C . LEU A 1 71 ? 10.428 3.293 -29.796 1.00 87.06 71 LEU A C 1
ATOM 565 O O . LEU A 1 71 ? 10.630 4.409 -30.271 1.00 87.06 71 LEU A O 1
ATOM 569 N N . GLY A 1 72 ? 11.384 2.359 -29.757 1.00 78.19 72 GLY A N 1
ATOM 570 C CA . GLY A 1 72 ? 12.783 2.656 -30.055 1.00 78.19 72 GLY A CA 1
ATOM 571 C C . GLY A 1 72 ? 13.407 3.526 -28.951 1.00 78.19 72 GLY A C 1
ATOM 572 O O . GLY A 1 72 ? 12.949 3.469 -27.809 1.00 78.19 72 GLY A O 1
ATOM 573 N N . PRO A 1 73 ? 14.468 4.309 -29.226 1.00 68.00 73 PRO A N 1
ATOM 574 C CA . PRO A 1 73 ? 15.022 5.238 -28.241 1.00 68.00 73 PRO A CA 1
ATOM 575 C C . PRO A 1 73 ? 13.938 6.227 -27.775 1.00 68.00 73 PRO A C 1
ATOM 577 O O . PRO A 1 73 ? 13.510 7.111 -28.513 1.00 68.00 73 PRO A O 1
ATOM 580 N N . SER A 1 74 ? 13.471 6.020 -26.544 1.00 55.22 74 SER A N 1
ATOM 581 C CA . SER A 1 74 ? 12.382 6.765 -25.912 1.00 55.22 74 SER A CA 1
ATOM 582 C C . SER A 1 74 ? 12.851 8.169 -25.482 1.00 55.22 74 SER A C 1
ATOM 584 O O . SER A 1 74 ? 13.980 8.302 -25.003 1.00 55.22 74 SER A O 1
ATOM 586 N N . PRO A 1 75 ? 12.016 9.222 -25.595 1.00 49.56 75 PR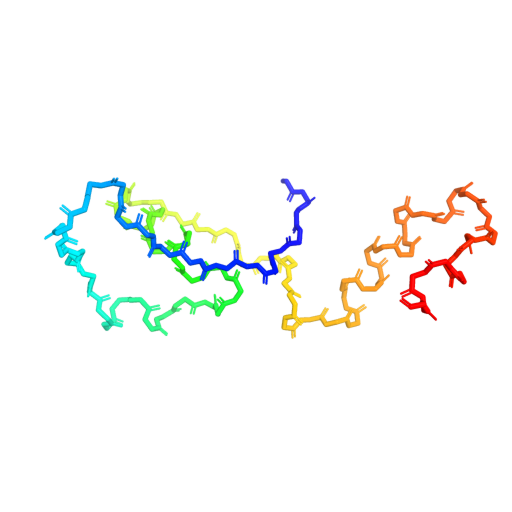O A N 1
ATOM 587 C CA . PRO A 1 75 ? 12.381 10.621 -25.356 1.00 49.56 75 PRO A CA 1
ATOM 588 C C . PRO A 1 75 ? 12.415 10.990 -23.860 1.00 49.56 75 PRO A C 1
ATOM 590 O O . PRO A 1 75 ? 12.020 12.094 -23.483 1.00 49.56 75 PRO A O 1
ATOM 593 N N . ILE A 1 76 ? 12.885 10.087 -22.988 1.00 51.69 76 ILE A N 1
ATOM 594 C CA . ILE A 1 76 ? 13.082 10.316 -21.541 1.00 51.69 76 ILE A CA 1
ATOM 595 C C . ILE A 1 76 ? 14.306 11.231 -21.325 1.00 51.69 76 ILE A C 1
ATOM 597 O O . ILE A 1 76 ? 15.251 10.921 -20.619 1.00 51.69 76 ILE A O 1
ATOM 601 N N . SER A 1 77 ? 14.307 12.366 -22.015 1.00 53.62 77 SER A N 1
ATOM 602 C CA . SER A 1 77 ? 15.055 13.579 -21.708 1.00 53.62 77 SER A CA 1
ATOM 603 C C . SER A 1 77 ? 14.087 14.723 -21.353 1.00 53.62 77 SER A C 1
ATOM 605 O O . SER A 1 77 ? 14.486 15.882 -21.316 1.00 53.62 77 SER A O 1
ATOM 607 N N . LEU A 1 78 ? 12.788 14.427 -21.182 1.00 48.41 78 LEU A N 1
ATOM 608 C CA . LEU A 1 78 ? 11.714 15.409 -20.962 1.00 48.41 78 LEU A CA 1
ATOM 609 C C . LEU A 1 78 ? 11.172 15.453 -19.523 1.00 48.41 78 LEU A C 1
ATOM 611 O O . LEU A 1 78 ? 10.370 16.334 -19.233 1.00 48.41 78 LEU A O 1
ATOM 615 N N . LEU A 1 79 ? 11.598 14.547 -18.636 1.00 49.75 79 LEU A N 1
ATOM 616 C CA . LEU A 1 79 ? 11.211 14.539 -17.214 1.00 49.75 79 LEU A CA 1
ATOM 617 C C . LEU A 1 79 ? 12.333 15.016 -16.272 1.00 49.75 79 LEU A C 1
ATOM 619 O O . LEU A 1 79 ? 12.095 15.146 -15.079 1.00 49.75 79 LEU A O 1
ATOM 623 N N . ASP A 1 80 ? 13.508 15.353 -16.816 1.00 45.44 80 ASP A N 1
ATOM 624 C CA . ASP A 1 80 ? 14.632 15.960 -16.084 1.00 45.44 80 ASP A CA 1
ATOM 625 C C . ASP A 1 80 ? 14.615 17.507 -16.153 1.00 45.44 80 ASP A C 1
ATOM 627 O O . ASP A 1 80 ? 15.658 18.141 -16.329 1.00 45.44 80 ASP A O 1
ATOM 631 N N . LYS A 1 81 ? 13.437 18.142 -16.068 1.00 38.38 81 LYS A N 1
ATOM 632 C CA . LYS A 1 81 ? 13.312 19.610 -15.961 1.00 38.38 81 LYS A CA 1
ATOM 633 C C . LYS A 1 81 ? 12.676 20.043 -14.653 1.00 38.38 81 LYS A C 1
ATOM 635 O O . LYS A 1 81 ? 11.624 19.467 -14.306 1.00 38.38 81 LYS A O 1
#